Protein AF-A0A9N9I773-F1 (afdb_monomer)

pLDDT: mean 95.87, std 3.35, range [78.06, 98.38]

Radius of gyration: 12.54 Å; Cα contacts (8 Å, |Δi|>4): 61; chains: 1; bounding box: 32×21×34 Å

Structure (mmCIF, N/CA/C/O backbone):
data_AF-A0A9N9I773-F1
#
_entry.id   AF-A0A9N9I773-F1
#
loop_
_atom_site.group_PDB
_atom_site.id
_atom_site.type_symbol
_atom_site.label_atom_id
_atom_site.label_alt_id
_atom_site.label_comp_id
_atom_site.label_asym_id
_atom_site.label_entity_id
_atom_site.label_seq_id
_atom_site.pdbx_PDB_ins_code
_atom_site.Cartn_x
_atom_site.Cartn_y
_atom_site.Cartn_z
_atom_site.occupancy
_atom_site.B_iso_or_equiv
_atom_site.auth_seq_id
_atom_site.auth_comp_id
_atom_site.auth_asym_id
_atom_site.auth_atom_id
_atom_site.pdbx_PDB_model_num
ATOM 1 N N . THR A 1 1 ? 12.219 2.026 -3.912 1.00 93.94 1 THR A N 1
ATOM 2 C CA . THR A 1 1 ? 11.418 0.922 -4.476 1.00 93.94 1 THR A CA 1
ATOM 3 C C . THR A 1 1 ? 9.969 1.146 -4.094 1.00 93.94 1 THR A C 1
ATOM 5 O O . THR A 1 1 ? 9.737 2.014 -3.251 1.00 93.94 1 THR A O 1
ATOM 8 N N . LEU A 1 2 ? 9.002 0.439 -4.682 1.00 96.19 2 LEU A N 1
ATOM 9 C CA . LEU A 1 2 ? 7.595 0.594 -4.295 1.00 96.19 2 LEU A CA 1
ATOM 10 C C . LEU A 1 2 ? 7.418 0.378 -2.789 1.00 96.19 2 LEU A C 1
ATOM 12 O O . LEU A 1 2 ? 6.803 1.210 -2.125 1.00 96.19 2 LEU A O 1
ATOM 16 N N . ALA A 1 3 ? 8.063 -0.644 -2.216 1.00 96.69 3 ALA A N 1
ATOM 17 C CA . ALA A 1 3 ? 8.027 -0.884 -0.777 1.00 96.69 3 ALA A CA 1
ATOM 18 C C . ALA A 1 3 ? 8.504 0.325 0.045 1.00 96.69 3 ALA A C 1
ATOM 20 O O . ALA A 1 3 ? 7.946 0.598 1.100 1.00 96.69 3 ALA A O 1
ATOM 21 N N . ALA A 1 4 ? 9.516 1.068 -0.414 1.00 97.12 4 ALA A N 1
ATOM 22 C CA . ALA A 1 4 ? 9.965 2.281 0.272 1.00 97.12 4 ALA A CA 1
ATOM 23 C C . ALA A 1 4 ? 8.922 3.411 0.197 1.00 97.12 4 ALA A C 1
ATOM 25 O O . ALA A 1 4 ? 8.649 4.045 1.212 1.00 97.12 4 ALA A O 1
ATOM 26 N N . SER A 1 5 ? 8.305 3.622 -0.970 1.00 95.62 5 SER A N 1
ATOM 27 C CA . SER A 1 5 ? 7.263 4.642 -1.163 1.00 95.62 5 SER A CA 1
ATOM 28 C C . SER A 1 5 ? 6.039 4.386 -0.275 1.00 95.62 5 SER A C 1
ATOM 30 O O . SER A 1 5 ? 5.556 5.298 0.396 1.00 95.62 5 SER A O 1
ATOM 32 N N . PHE A 1 6 ? 5.596 3.130 -0.195 1.00 96.62 6 PHE A N 1
ATOM 33 C CA . PHE A 1 6 ? 4.455 2.719 0.625 1.00 96.62 6 PHE A CA 1
ATOM 34 C C . PHE A 1 6 ? 4.746 2.649 2.132 1.00 96.62 6 PHE A C 1
ATOM 36 O O . PHE A 1 6 ? 3.812 2.587 2.920 1.00 96.62 6 PHE A O 1
ATOM 43 N N . LYS A 1 7 ? 6.015 2.670 2.564 1.00 96.50 7 LYS A N 1
ATOM 44 C CA . LYS A 1 7 ? 6.392 2.704 3.993 1.00 96.50 7 LYS A CA 1
ATOM 45 C C . LYS A 1 7 ? 6.320 4.106 4.605 1.00 96.50 7 LYS A C 1
ATOM 47 O O . LYS A 1 7 ? 6.553 4.237 5.806 1.00 96.50 7 LYS A O 1
ATOM 52 N N . THR A 1 8 ? 6.050 5.140 3.810 1.00 97.25 8 THR A N 1
ATOM 53 C CA . THR A 1 8 ? 5.916 6.510 4.317 1.00 97.25 8 THR A CA 1
ATOM 54 C C . THR A 1 8 ? 4.679 6.628 5.209 1.00 97.25 8 THR A C 1
ATOM 56 O O . THR A 1 8 ? 3.617 6.094 4.893 1.00 97.25 8 THR A O 1
ATOM 59 N N . THR A 1 9 ? 4.816 7.316 6.346 1.00 96.50 9 THR A N 1
ATOM 60 C CA . THR A 1 9 ? 3.755 7.401 7.363 1.00 96.50 9 THR A CA 1
ATOM 61 C C . THR A 1 9 ? 2.460 7.980 6.803 1.00 96.50 9 THR A C 1
ATOM 63 O O . THR A 1 9 ? 1.395 7.435 7.065 1.00 96.50 9 THR A O 1
ATOM 66 N N . SER A 1 10 ? 2.550 9.035 5.990 1.00 96.94 10 SER A N 1
ATOM 67 C CA . SER A 1 10 ? 1.385 9.666 5.365 1.00 96.94 10 SER A CA 1
ATOM 68 C C . SER A 1 10 ? 0.637 8.713 4.432 1.00 96.94 10 SER A C 1
ATOM 70 O O . SER A 1 10 ? -0.586 8.643 4.486 1.00 96.94 10 SER A O 1
ATOM 72 N N . VAL A 1 11 ? 1.353 7.932 3.615 1.00 96.50 11 VAL A N 1
ATOM 73 C CA . VAL A 1 11 ? 0.736 6.947 2.713 1.00 96.50 11 VAL A CA 1
ATOM 74 C C . VAL A 1 11 ? 0.085 5.818 3.505 1.00 96.50 11 VAL A C 1
ATOM 76 O O . VAL A 1 11 ? -1.047 5.446 3.206 1.00 96.50 11 VAL A O 1
ATOM 79 N N . LEU A 1 12 ? 0.755 5.299 4.539 1.00 97.31 12 LEU A N 1
ATOM 80 C CA . LEU A 1 12 ? 0.178 4.263 5.400 1.00 97.31 12 LEU A CA 1
ATOM 81 C C . LEU A 1 12 ? -1.094 4.748 6.104 1.00 97.31 12 LEU A C 1
ATOM 83 O O . LEU A 1 12 ? -2.066 4.004 6.143 1.00 97.31 1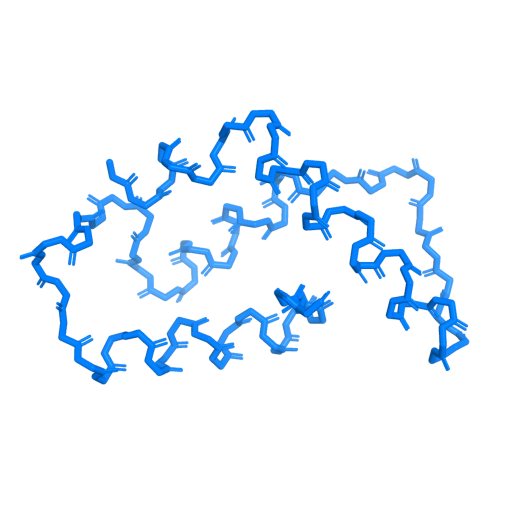2 LEU A O 1
ATOM 87 N N . GLN A 1 13 ? -1.110 5.989 6.598 1.00 96.56 13 GLN A N 1
ATOM 88 C CA . GLN A 1 13 ? -2.285 6.587 7.241 1.00 96.56 13 GLN A CA 1
ATOM 89 C C . GLN A 1 13 ? -3.467 6.726 6.277 1.00 96.56 13 GLN A C 1
ATOM 91 O O . GLN A 1 13 ? -4.588 6.381 6.641 1.00 96.56 13 GLN A O 1
ATOM 96 N N . ILE A 1 14 ? -3.225 7.191 5.046 1.00 96.81 14 ILE A N 1
ATOM 97 C CA . ILE A 1 14 ? -4.273 7.288 4.018 1.00 96.81 14 ILE A CA 1
ATOM 98 C C . ILE A 1 14 ? -4.835 5.897 3.711 1.00 96.81 14 ILE A C 1
ATOM 100 O O . ILE A 1 14 ? -6.042 5.691 3.780 1.00 96.81 14 ILE A O 1
ATOM 104 N N . ILE A 1 15 ? -3.963 4.920 3.449 1.00 97.06 15 ILE A N 1
ATOM 105 C CA . ILE A 1 15 ? -4.382 3.546 3.146 1.00 97.06 15 ILE A CA 1
ATOM 106 C C . ILE A 1 15 ? -5.171 2.936 4.310 1.00 97.06 15 ILE A C 1
ATOM 108 O O . ILE A 1 15 ? -6.173 2.263 4.083 1.00 97.06 15 ILE A O 1
ATOM 112 N N . GLU A 1 16 ? -4.748 3.166 5.552 1.00 96.25 16 GLU A N 1
ATOM 113 C CA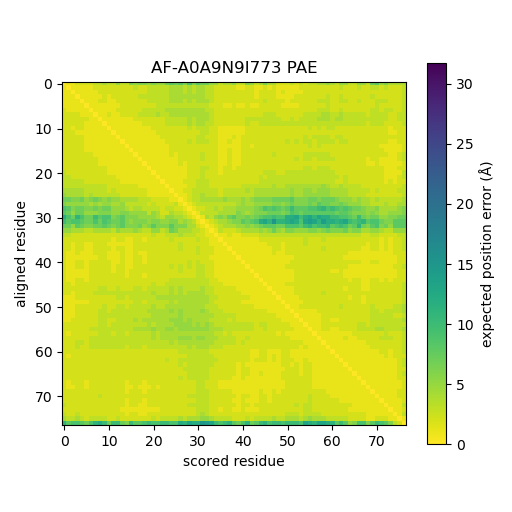 . GLU A 1 16 ? -5.441 2.656 6.734 1.00 96.25 16 GLU A CA 1
ATOM 114 C C . GLU A 1 16 ? -6.832 3.272 6.903 1.00 96.25 16 GLU A C 1
ATOM 116 O O . GLU A 1 16 ? -7.794 2.551 7.169 1.00 96.25 16 GLU A O 1
ATOM 121 N N . ASN A 1 17 ? -6.959 4.586 6.712 1.00 96.06 17 ASN A N 1
ATOM 122 C CA . ASN A 1 17 ? -8.243 5.283 6.781 1.00 96.06 17 ASN A CA 1
ATOM 123 C C . ASN A 1 17 ? -9.205 4.796 5.693 1.00 96.06 17 ASN A C 1
ATOM 125 O O . ASN A 1 17 ? -10.379 4.535 5.969 1.00 96.06 17 ASN A O 1
ATOM 129 N N . ASN A 1 18 ? -8.696 4.610 4.478 1.00 96.50 18 ASN A N 1
ATOM 130 C CA . ASN A 1 18 ? -9.478 4.102 3.359 1.00 96.50 18 ASN A CA 1
ATOM 131 C C . ASN A 1 18 ? -9.909 2.654 3.597 1.00 96.50 18 ASN A C 1
ATOM 133 O O . ASN A 1 18 ? -11.073 2.318 3.394 1.00 96.50 18 ASN A O 1
ATOM 137 N N . TYR A 1 19 ? -9.001 1.812 4.097 1.00 96.69 19 TYR A N 1
ATOM 138 C CA . TYR A 1 19 ? -9.300 0.429 4.464 1.00 96.69 19 TYR A CA 1
ATOM 139 C C . TYR A 1 19 ? -10.391 0.357 5.538 1.00 96.69 19 TYR A C 1
ATOM 141 O O . TYR A 1 19 ? -11.356 -0.390 5.394 1.00 96.69 19 TYR A O 1
ATOM 149 N N . LYS A 1 20 ? -10.291 1.182 6.588 1.00 94.94 20 LYS A N 1
ATOM 150 C CA . LYS A 1 20 ? -11.306 1.256 7.649 1.00 94.94 20 LYS A CA 1
ATOM 151 C C . LYS A 1 20 ? -12.661 1.712 7.116 1.00 94.94 20 LYS A C 1
ATOM 153 O O . LYS A 1 20 ? -13.679 1.110 7.448 1.00 94.94 20 LYS A O 1
ATOM 158 N N . THR A 1 21 ? -12.669 2.733 6.262 1.00 95.25 21 THR A N 1
ATOM 159 C CA . THR A 1 21 ? -13.887 3.232 5.607 1.00 95.25 21 THR A CA 1
ATOM 160 C C . THR A 1 21 ? -14.525 2.156 4.732 1.00 95.25 21 THR A C 1
ATOM 162 O O . THR A 1 21 ? -15.734 1.936 4.811 1.00 95.25 21 THR A O 1
ATOM 165 N N . PHE A 1 22 ? -13.719 1.439 3.945 1.00 95.50 22 PHE A N 1
ATOM 166 C CA . PHE A 1 22 ? -14.194 0.343 3.111 1.00 95.50 22 PHE A CA 1
ATOM 167 C C . PHE A 1 22 ? -14.803 -0.775 3.958 1.00 95.50 22 PHE A C 1
ATOM 169 O O . PHE A 1 22 ? -15.924 -1.198 3.687 1.00 95.50 22 PHE A O 1
ATOM 176 N N . CYS A 1 23 ? -14.110 -1.217 5.009 1.00 94.69 23 CYS A N 1
ATOM 177 C CA . CYS A 1 23 ? -14.627 -2.253 5.895 1.00 94.69 23 CYS A CA 1
ATOM 178 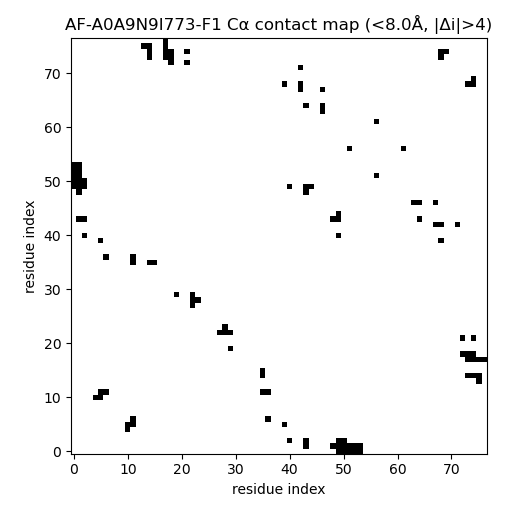C C . CYS A 1 23 ? -15.937 -1.830 6.573 1.00 94.69 23 CYS A C 1
ATOM 180 O O . CYS A 1 23 ? -16.884 -2.605 6.568 1.00 94.69 23 CYS A O 1
ATOM 182 N N . SER A 1 24 ? -16.026 -0.589 7.062 1.00 94.38 24 SER A N 1
ATOM 183 C CA . SER A 1 24 ? -17.257 -0.030 7.641 1.00 94.38 24 SER A CA 1
ATOM 184 C C . SER A 1 24 ? -18.421 -0.018 6.641 1.00 94.38 24 SER A C 1
ATOM 186 O O . SER A 1 24 ? -19.537 -0.392 6.977 1.00 94.38 24 SER A O 1
ATOM 188 N N . THR A 1 25 ? -18.154 0.350 5.385 1.00 94.12 25 THR A N 1
ATOM 189 C CA . THR A 1 25 ? -19.178 0.414 4.324 1.00 94.12 25 THR A CA 1
ATOM 190 C C . THR A 1 25 ? -19.670 -0.967 3.881 1.00 94.12 25 THR A C 1
ATOM 192 O O . THR A 1 25 ? -20.786 -1.089 3.389 1.00 94.12 25 THR A O 1
ATOM 195 N N . ASN A 1 26 ? -18.840 -2.002 4.029 1.00 95.44 26 ASN A N 1
ATOM 196 C CA . ASN A 1 26 ? -19.138 -3.370 3.597 1.00 95.44 26 ASN A CA 1
ATOM 197 C C . ASN A 1 26 ? -19.452 -4.307 4.777 1.00 95.44 26 ASN A C 1
ATOM 199 O O . ASN A 1 26 ? -19.343 -5.524 4.626 1.00 95.44 26 ASN A O 1
ATOM 203 N N . ASP A 1 27 ? -19.775 -3.755 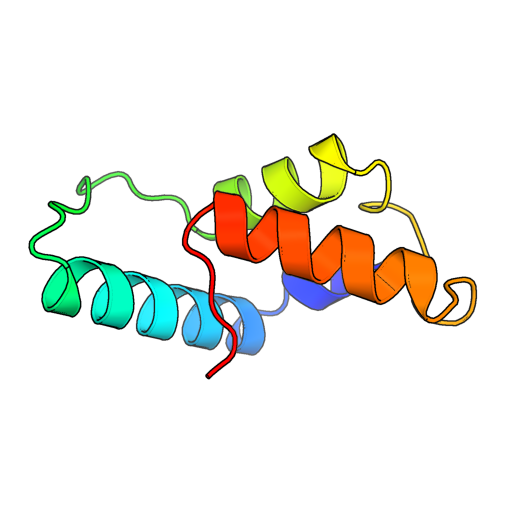5.954 1.00 94.75 27 ASP A N 1
ATOM 204 C CA . ASP A 1 27 ? -20.071 -4.505 7.184 1.00 94.75 27 ASP A CA 1
ATOM 205 C C . ASP A 1 27 ? -18.986 -5.541 7.554 1.00 94.75 27 ASP A C 1
ATOM 207 O O . ASP A 1 27 ? -19.253 -6.609 8.110 1.00 94.75 27 ASP A O 1
ATOM 211 N N . MET A 1 28 ? -17.723 -5.230 7.243 1.00 93.19 28 MET A N 1
ATOM 212 C CA . MET A 1 28 ? -16.577 -6.077 7.560 1.00 93.19 28 MET A CA 1
ATOM 213 C C . MET A 1 28 ? -15.991 -5.703 8.918 1.00 93.19 28 MET A C 1
ATOM 215 O O . MET A 1 28 ? -15.597 -4.560 9.159 1.00 93.19 28 MET A O 1
ATOM 219 N N . MET A 1 29 ? -15.838 -6.700 9.785 1.00 90.19 29 MET A N 1
ATOM 220 C CA . MET A 1 29 ? -15.140 -6.524 11.053 1.00 90.19 29 MET A CA 1
ATOM 221 C C . MET A 1 29 ? -13.633 -6.362 10.816 1.00 90.19 29 MET A C 1
ATOM 223 O O . MET A 1 29 ? -13.023 -7.110 10.050 1.00 90.19 29 MET A O 1
ATOM 227 N N . ILE A 1 30 ? -13.030 -5.378 11.481 1.00 89.25 30 ILE A N 1
ATOM 228 C CA . ILE A 1 30 ? -11.584 -5.159 11.464 1.00 89.25 30 ILE A CA 1
ATOM 229 C C . ILE A 1 30 ? -10.999 -5.794 12.719 1.00 89.25 30 ILE A C 1
ATOM 231 O O . ILE A 1 30 ? -11.480 -5.543 13.819 1.00 89.25 30 ILE A O 1
ATOM 235 N N . GLU A 1 31 ? -9.962 -6.609 12.553 1.00 87.88 31 GLU A N 1
ATOM 236 C CA . GLU A 1 31 ? -9.215 -7.164 13.680 1.00 87.88 31 GLU A CA 1
ATOM 237 C C . GLU A 1 31 ? -8.441 -6.057 14.412 1.00 87.88 31 GLU A C 1
ATOM 239 O O . GLU A 1 31 ? -7.756 -5.250 13.778 1.00 87.88 31 GLU A O 1
ATOM 244 N N . ASP A 1 32 ? -8.475 -6.062 15.748 1.00 82.75 32 ASP A N 1
ATOM 245 C CA . ASP A 1 32 ? -7.741 -5.099 16.592 1.00 82.75 32 ASP A CA 1
ATOM 246 C C . ASP A 1 32 ? -6.218 -5.137 16.364 1.00 82.75 32 ASP A C 1
ATOM 248 O O . ASP A 1 32 ? -5.495 -4.190 16.671 1.00 82.75 32 ASP A O 1
ATOM 252 N N . THR A 1 33 ? -5.717 -6.235 15.803 1.00 89.12 33 THR A N 1
ATOM 253 C CA . THR A 1 33 ? -4.303 -6.482 15.504 1.00 89.12 33 THR A CA 1
ATOM 254 C C . THR A 1 33 ? -3.906 -6.097 14.074 1.00 89.12 33 THR A C 1
ATOM 256 O O . THR A 1 33 ? -2.791 -6.420 13.647 1.00 89.12 33 THR A O 1
ATOM 259 N N . LEU A 1 34 ? -4.776 -5.409 13.318 1.00 90.81 34 LEU A N 1
ATOM 260 C CA . LEU A 1 34 ? -4.510 -5.023 11.930 1.00 90.81 34 LEU A CA 1
ATOM 261 C C . LEU 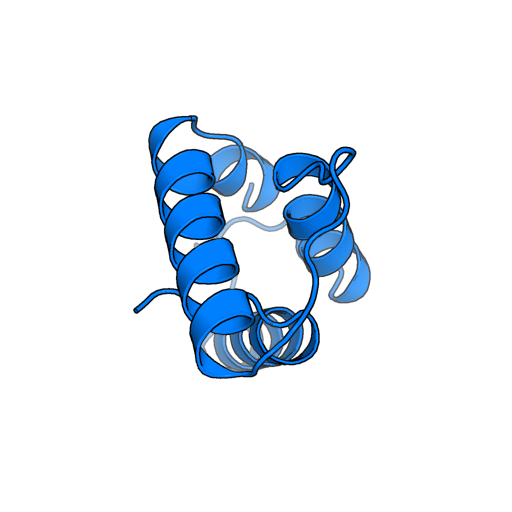A 1 34 ? -3.177 -4.270 11.800 1.00 90.81 34 LEU A C 1
ATOM 263 O O . LEU A 1 34 ? -3.012 -3.142 12.259 1.00 90.81 34 LEU A O 1
ATOM 267 N N . ASN A 1 35 ? -2.245 -4.862 11.055 1.00 95.75 35 ASN A N 1
ATOM 268 C CA . ASN A 1 35 ? -1.005 -4.210 10.656 1.00 95.75 35 ASN A CA 1
ATOM 269 C C . ASN A 1 35 ? -1.075 -3.823 9.175 1.00 95.75 35 ASN A C 1
ATOM 271 O O . ASN A 1 35 ? -0.697 -4.599 8.291 1.00 95.75 35 ASN A O 1
ATOM 275 N N . ILE A 1 36 ? -1.548 -2.603 8.901 1.00 96.38 36 ILE A N 1
ATOM 276 C CA . ILE A 1 36 ? -1.741 -2.120 7.526 1.00 96.38 36 ILE A CA 1
ATOM 277 C C . ILE A 1 36 ? -0.439 -2.128 6.716 1.00 96.38 36 ILE A C 1
ATOM 279 O O . ILE A 1 36 ? -0.431 -2.479 5.539 1.00 96.38 36 ILE A O 1
ATOM 283 N N . LYS A 1 37 ? 0.693 -1.833 7.366 1.00 97.44 37 LYS A N 1
ATOM 284 C CA . LYS A 1 37 ? 2.017 -1.869 6.742 1.00 97.44 37 LYS A CA 1
ATOM 285 C C . LYS A 1 37 ? 2.362 -3.280 6.277 1.00 97.44 37 LYS A C 1
ATOM 287 O O . LYS A 1 37 ? 2.793 -3.447 5.140 1.00 97.44 37 LYS A O 1
ATOM 292 N N . ALA A 1 38 ? 2.175 -4.288 7.127 1.00 97.31 38 ALA A N 1
ATOM 293 C CA . ALA A 1 38 ? 2.428 -5.679 6.757 1.00 97.31 38 ALA A CA 1
ATOM 294 C C . ALA A 1 38 ? 1.523 -6.121 5.598 1.00 97.31 38 ALA A C 1
ATOM 296 O O . ALA A 1 38 ? 2.010 -6.742 4.654 1.00 97.31 38 ALA A O 1
ATOM 297 N N . LYS A 1 39 ? 0.244 -5.723 5.626 1.00 97.19 39 LYS A N 1
ATOM 298 C CA . LYS A 1 39 ? -0.725 -6.024 4.565 1.00 97.19 39 LYS A CA 1
ATOM 299 C C . LYS A 1 39 ? -0.350 -5.390 3.220 1.00 97.19 39 LYS A C 1
ATOM 301 O O . LYS A 1 39 ? -0.384 -6.059 2.196 1.00 97.19 39 LYS A O 1
ATOM 306 N N . VAL A 1 40 ? 0.068 -4.124 3.202 1.00 97.88 40 VAL A N 1
ATOM 307 C CA . VAL A 1 40 ? 0.539 -3.469 1.967 1.00 97.88 40 VAL A CA 1
ATOM 308 C C . VAL A 1 40 ? 1.787 -4.166 1.421 1.00 97.88 40 VAL A C 1
ATOM 310 O O . VAL A 1 40 ? 1.874 -4.436 0.225 1.00 97.88 40 VAL A O 1
ATOM 313 N N . ILE A 1 41 ? 2.751 -4.499 2.284 1.00 97.81 41 ILE A N 1
ATOM 314 C CA . ILE A 1 41 ? 3.981 -5.176 1.854 1.00 97.81 41 ILE A CA 1
ATOM 315 C C . ILE A 1 41 ? 3.695 -6.579 1.306 1.00 97.81 41 ILE A C 1
ATOM 317 O O . ILE A 1 41 ? 4.293 -6.940 0.292 1.00 97.81 41 ILE A O 1
ATOM 321 N N . SER A 1 42 ? 2.772 -7.339 1.902 1.00 97.88 42 SER A N 1
ATOM 322 C CA . SER A 1 42 ? 2.416 -8.669 1.393 1.00 97.88 42 SER A CA 1
ATOM 323 C C . SER A 1 42 ? 1.772 -8.605 0.004 1.00 97.88 42 SER A C 1
ATOM 325 O O . SER A 1 42 ? 2.089 -9.438 -0.844 1.00 97.88 42 SER A O 1
ATOM 327 N N . VAL A 1 43 ? 0.959 -7.579 -0.279 1.00 98.19 43 VAL A N 1
ATOM 328 C CA . VAL A 1 43 ? 0.414 -7.330 -1.626 1.00 98.19 43 VAL A CA 1
ATOM 329 C C . VAL A 1 43 ? 1.529 -7.019 -2.626 1.00 98.19 43 VAL A C 1
ATOM 331 O O . VAL A 1 43 ? 1.569 -7.599 -3.706 1.00 98.19 43 VAL A O 1
ATOM 334 N N . LEU A 1 44 ? 2.487 -6.156 -2.274 1.00 97.88 44 LEU A N 1
ATOM 335 C CA . LEU A 1 44 ? 3.619 -5.856 -3.163 1.00 97.88 44 LEU A CA 1
ATOM 336 C C . LEU A 1 44 ? 4.492 -7.090 -3.445 1.00 97.88 44 LEU A C 1
ATOM 338 O O . LEU A 1 44 ? 5.044 -7.225 -4.540 1.00 97.88 44 LEU A O 1
ATOM 342 N N . GLN A 1 45 ? 4.644 -7.970 -2.454 1.00 97.75 45 GLN A N 1
ATOM 343 C CA . GLN A 1 45 ? 5.384 -9.224 -2.587 1.00 97.75 45 GLN A CA 1
ATOM 344 C C . GLN A 1 45 ? 4.635 -10.236 -3.458 1.00 97.75 45 GLN A C 1
ATOM 346 O O . GLN A 1 45 ? 5.269 -10.872 -4.295 1.00 97.75 45 GLN A O 1
ATOM 351 N N . SER A 1 46 ? 3.307 -10.345 -3.337 1.00 97.81 46 SER A N 1
ATOM 352 C CA . SER A 1 46 ? 2.513 -11.305 -4.122 1.00 97.81 46 SER A CA 1
ATOM 353 C C . SER A 1 4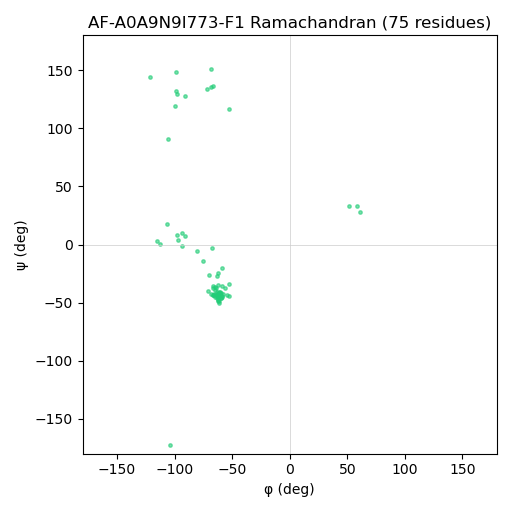6 ? 2.558 -11.033 -5.629 1.00 97.81 46 SER A C 1
ATOM 355 O O . SER A 1 46 ? 2.464 -11.964 -6.429 1.00 97.81 46 SER A O 1
ATOM 357 N N . VAL A 1 47 ? 2.769 -9.775 -6.031 1.00 97.25 47 VAL A N 1
ATOM 358 C CA . VAL A 1 47 ? 2.958 -9.388 -7.440 1.00 97.25 47 VAL A CA 1
ATOM 359 C C . VAL A 1 47 ? 4.424 -9.248 -7.860 1.00 97.25 47 VAL A C 1
ATOM 361 O O . VAL A 1 47 ? 4.682 -8.899 -9.010 1.00 97.25 47 VAL A O 1
ATOM 364 N N . ASN A 1 48 ? 5.381 -9.555 -6.974 1.00 97.19 48 ASN A N 1
ATOM 365 C CA . ASN A 1 48 ? 6.829 -9.413 -7.189 1.00 97.19 48 ASN A CA 1
ATOM 366 C C . ASN A 1 48 ? 7.291 -7.980 -7.520 1.00 97.19 48 ASN A C 1
ATOM 368 O O . ASN A 1 48 ? 8.259 -7.790 -8.253 1.00 97.19 48 ASN A O 1
ATOM 372 N N . MET A 1 49 ? 6.629 -6.956 -6.970 1.00 97.62 49 MET A N 1
ATOM 373 C CA . MET A 1 49 ? 6.950 -5.546 -7.255 1.00 97.62 49 MET A CA 1
ATOM 374 C C . MET A 1 49 ? 7.467 -4.762 -6.044 1.00 97.62 49 MET A C 1
ATOM 376 O O . MET A 1 49 ? 7.749 -3.569 -6.161 1.00 97.62 49 MET A O 1
ATOM 380 N N . ALA A 1 50 ? 7.645 -5.404 -4.884 1.00 97.56 50 ALA A N 1
ATOM 381 C CA . ALA A 1 50 ? 8.144 -4.750 -3.670 1.00 97.56 50 ALA A CA 1
ATOM 382 C C . ALA A 1 50 ? 9.466 -3.988 -3.897 1.00 97.56 50 ALA A C 1
ATOM 384 O O . ALA A 1 50 ? 9.589 -2.825 -3.500 1.00 97.56 50 ALA A O 1
ATOM 385 N N . GLU A 1 51 ? 10.411 -4.606 -4.609 1.00 97.81 51 GLU A N 1
ATOM 386 C CA . GLU A 1 51 ? 11.729 -4.031 -4.908 1.00 97.81 51 GLU A CA 1
ATOM 387 C C . GLU A 1 51 ? 11.793 -3.283 -6.252 1.00 97.81 51 GLU A C 1
ATOM 389 O O . GLU A 1 51 ? 12.809 -2.662 -6.582 1.00 97.81 51 GLU A O 1
ATOM 394 N N . SER A 1 52 ? 10.694 -3.249 -7.009 1.00 97.69 52 SER A N 1
ATOM 395 C CA . SER A 1 52 ? 10.621 -2.511 -8.271 1.00 97.69 52 SER A CA 1
ATOM 396 C C . SER A 1 52 ? 10.680 -1.000 -8.041 1.00 97.69 52 SER A C 1
ATOM 398 O O . SER A 1 52 ? 10.286 -0.468 -6.997 1.00 97.69 52 SER A O 1
ATOM 400 N N . ARG A 1 53 ? 11.199 -0.265 -9.026 1.00 97.25 53 ARG A N 1
ATOM 401 C CA . ARG A 1 53 ? 11.129 1.204 -9.062 1.00 97.25 53 ARG A CA 1
ATOM 402 C C . ARG A 1 53 ? 9.980 1.590 -9.981 1.00 97.25 53 ARG A C 1
ATOM 404 O O . ARG A 1 53 ? 9.936 1.091 -11.094 1.00 97.25 53 ARG A O 1
ATOM 411 N N . ALA A 1 54 ? 9.112 2.503 -9.544 1.00 96.38 54 ALA A N 1
ATOM 412 C CA . ALA A 1 54 ? 7.962 2.950 -10.337 1.00 96.38 54 ALA A CA 1
ATOM 413 C C . ALA A 1 54 ? 8.357 3.425 -11.748 1.00 96.38 54 ALA A C 1
ATOM 415 O O . ALA A 1 54 ? 7.654 3.153 -12.705 1.00 96.38 54 ALA A O 1
ATOM 416 N N . SER A 1 55 ? 9.535 4.042 -11.900 1.00 97.50 55 SER A N 1
ATOM 417 C CA . SER A 1 55 ? 10.083 4.473 -13.196 1.00 97.50 55 SER A CA 1
ATOM 418 C C . SER A 1 55 ? 10.487 3.342 -14.154 1.00 97.50 55 SER A C 1
ATOM 420 O O . SER A 1 55 ? 10.967 3.619 -15.251 1.00 97.50 55 SER A O 1
ATOM 422 N N . LYS A 1 56 ? 10.378 2.079 -13.730 1.00 97.19 56 LYS A N 1
ATOM 423 C CA . LYS A 1 56 ? 10.656 0.877 -14.529 1.00 97.19 56 LYS A CA 1
ATOM 424 C C . LYS A 1 56 ? 9.403 0.049 -14.812 1.00 97.19 56 LYS A C 1
ATOM 426 O O . LYS A 1 56 ? 9.543 -0.992 -15.435 1.00 97.19 56 LYS A O 1
ATOM 431 N N . LEU A 1 57 ? 8.246 0.492 -14.328 1.00 97.19 57 LEU A N 1
ATOM 432 C CA . LEU A 1 57 ? 6.967 -0.173 -14.530 1.00 97.19 57 LEU A CA 1
ATOM 433 C C . LEU A 1 57 ? 6.211 0.499 -15.669 1.00 97.19 57 LEU A C 1
ATOM 435 O O . LEU A 1 57 ? 6.339 1.712 -15.872 1.00 97.19 57 LEU A O 1
ATOM 439 N N . ASP A 1 58 ? 5.425 -0.291 -16.382 1.00 98.00 58 ASP A N 1
ATOM 440 C CA . ASP A 1 58 ? 4.502 0.193 -17.400 1.00 98.00 58 ASP A CA 1
ATOM 441 C C . ASP A 1 58 ? 3.045 0.184 -16.904 1.00 98.00 58 ASP A C 1
ATOM 443 O O . ASP A 1 58 ? 2.758 -0.012 -15.721 1.00 98.00 58 ASP A O 1
ATOM 447 N N . ILE A 1 59 ? 2.108 0.467 -17.809 1.00 97.88 59 ILE A N 1
ATOM 448 C CA . ILE A 1 59 ? 0.681 0.531 -17.484 1.00 97.88 59 ILE A CA 1
ATOM 449 C C . ILE A 1 59 ? 0.155 -0.833 -17.021 1.00 97.88 59 ILE A C 1
ATOM 451 O O . ILE A 1 59 ? -0.606 -0.874 -16.054 1.00 97.88 59 ILE A O 1
ATOM 455 N N . ASP A 1 60 ? 0.565 -1.932 -17.654 1.00 98.06 60 ASP A N 1
ATOM 456 C CA . ASP A 1 60 ? 0.080 -3.274 -17.316 1.00 98.06 60 ASP A CA 1
ATOM 457 C C . ASP A 1 60 ? 0.549 -3.682 -15.917 1.00 98.06 60 ASP A C 1
ATOM 459 O O . ASP A 1 60 ? -0.224 -4.241 -15.128 1.00 98.06 60 ASP A O 1
ATOM 463 N N . ASP A 1 61 ? 1.779 -3.309 -15.560 1.00 98.00 61 ASP A N 1
ATOM 464 C CA . ASP A 1 61 ? 2.295 -3.474 -14.207 1.00 98.00 61 ASP A CA 1
ATOM 465 C C . ASP A 1 61 ? 1.445 -2.716 -13.174 1.00 98.00 61 ASP A C 1
ATOM 467 O O . ASP A 1 61 ? 1.076 -3.273 -12.132 1.00 98.00 61 ASP A O 1
ATOM 471 N N . PHE A 1 62 ? 1.092 -1.457 -13.455 1.00 97.69 62 PHE A N 1
ATOM 472 C CA . PHE A 1 62 ? 0.240 -0.665 -12.562 1.00 97.69 62 PHE A CA 1
ATOM 473 C C . PHE A 1 62 ? -1.189 -1.210 -12.475 1.00 97.69 62 PHE A C 1
ATOM 475 O O . PHE A 1 62 ? -1.771 -1.198 -11.387 1.00 97.69 62 PHE A O 1
ATOM 482 N N . LEU A 1 63 ? -1.750 -1.734 -13.568 1.00 98.12 63 LEU A N 1
ATOM 483 C CA . LEU A 1 63 ? -3.067 -2.376 -13.564 1.00 98.12 63 LEU A CA 1
ATOM 484 C C . LEU A 1 63 ? -3.060 -3.662 -12.731 1.00 98.12 63 LEU A C 1
ATOM 486 O O . LEU A 1 63 ? -3.965 -3.876 -11.920 1.00 98.12 63 LEU A O 1
ATOM 490 N N . LYS A 1 64 ? -2.015 -4.486 -12.858 1.00 98.06 64 LYS A N 1
ATOM 491 C CA . LYS A 1 64 ? -1.825 -5.684 -12.029 1.00 98.06 64 LYS A CA 1
ATOM 492 C C . LYS A 1 64 ? -1.683 -5.327 -10.551 1.00 98.06 64 LYS A C 1
ATOM 494 O O . LYS A 1 64 ? -2.274 -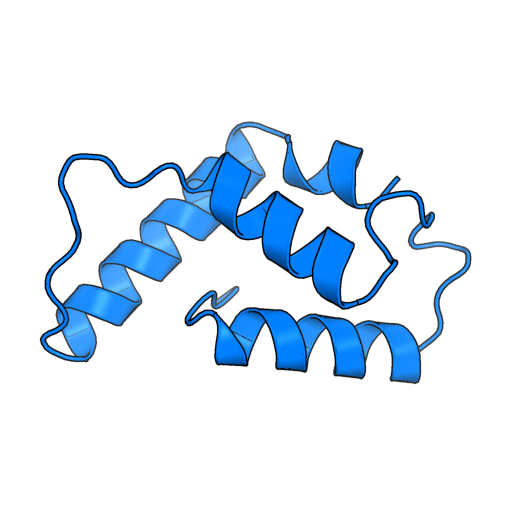5.990 -9.696 1.00 98.06 64 LYS A O 1
ATOM 499 N N . LEU A 1 65 ? -0.922 -4.277 -10.250 1.00 97.62 65 LEU A N 1
ATOM 500 C CA . LEU A 1 65 ? -0.742 -3.777 -8.893 1.00 97.62 65 LEU A CA 1
ATOM 501 C C . LEU A 1 65 ? -2.070 -3.295 -8.294 1.00 97.62 65 LEU A C 1
ATOM 503 O O . LEU A 1 65 ? -2.426 -3.698 -7.188 1.00 97.62 65 LEU A O 1
ATOM 507 N N . LEU A 1 66 ? -2.821 -2.478 -9.037 1.00 97.75 66 LEU A N 1
ATOM 508 C CA . LEU A 1 66 ? -4.137 -1.984 -8.631 1.00 97.75 66 LEU A CA 1
ATOM 509 C C . LEU A 1 66 ? -5.114 -3.137 -8.381 1.00 97.75 66 LEU A C 1
ATOM 511 O O . LEU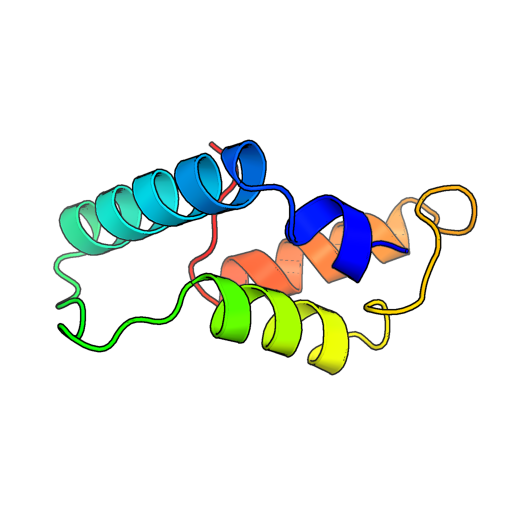 A 1 66 ? -5.804 -3.152 -7.363 1.00 97.75 66 LEU A O 1
ATOM 515 N N . TYR A 1 67 ? -5.139 -4.125 -9.276 1.00 98.00 67 TYR A N 1
ATOM 516 C CA . TYR A 1 67 ? -5.959 -5.318 -9.108 1.00 98.00 67 TYR A CA 1
ATOM 517 C C . TYR A 1 67 ? -5.603 -6.078 -7.823 1.00 98.00 67 TYR A C 1
ATOM 519 O O . TYR A 1 67 ? -6.497 -6.429 -7.055 1.00 98.00 67 TYR A O 1
ATOM 527 N N . ALA A 1 68 ? -4.312 -6.275 -7.539 1.00 98.31 68 ALA A N 1
ATOM 528 C CA . ALA A 1 68 ? -3.865 -6.952 -6.323 1.00 98.31 68 ALA A CA 1
ATOM 529 C C . ALA A 1 68 ? -4.229 -6.184 -5.038 1.00 98.31 68 ALA A C 1
ATOM 531 O O . ALA A 1 68 ? -4.621 -6.803 -4.049 1.00 98.31 68 ALA A O 1
ATOM 532 N N . PHE A 1 69 ? -4.158 -4.849 -5.053 1.00 98.38 69 PHE A N 1
ATOM 533 C CA . PHE A 1 69 ? -4.634 -4.025 -3.939 1.00 98.38 69 PHE A CA 1
ATOM 534 C C . PHE A 1 69 ? -6.149 -4.149 -3.737 1.00 98.38 69 PHE A C 1
ATOM 536 O O . PHE A 1 69 ? -6.585 -4.388 -2.609 1.00 98.38 69 PHE A O 1
ATOM 543 N N . ASN A 1 70 ? -6.938 -4.088 -4.814 1.00 97.00 70 ASN A N 1
ATOM 544 C CA . ASN A 1 70 ? -8.392 -4.251 -4.745 1.00 97.00 70 ASN A CA 1
ATOM 545 C C . ASN A 1 70 ? -8.790 -5.635 -4.202 1.00 97.00 70 ASN A C 1
ATOM 547 O O . ASN A 1 70 ? -9.668 -5.721 -3.353 1.00 97.00 70 ASN A O 1
ATOM 551 N N . GLN A 1 71 ? -8.106 -6.712 -4.611 1.00 97.38 71 GLN A N 1
ATOM 552 C CA . GLN A 1 71 ? -8.325 -8.065 -4.067 1.00 97.38 71 GLN A CA 1
ATOM 553 C C . GLN A 1 71 ? -8.011 -8.169 -2.564 1.00 97.38 71 GLN A C 1
ATOM 555 O O . GLN A 1 71 ? -8.552 -9.022 -1.866 1.00 97.38 71 GLN A O 1
ATOM 560 N N . ALA A 1 72 ? -7.147 -7.292 -2.048 1.00 96.62 72 ALA A N 1
ATOM 561 C CA . ALA A 1 72 ? -6.840 -7.189 -0.625 1.00 96.62 72 ALA A CA 1
ATOM 562 C C . ALA A 1 72 ? -7.747 -6.193 0.129 1.00 96.62 72 ALA A C 1
ATOM 564 O O . ALA A 1 72 ? -7.496 -5.941 1.315 1.00 96.62 72 ALA A O 1
ATOM 565 N N . ASN A 1 73 ? -8.784 -5.652 -0.527 1.00 96.00 73 ASN A N 1
ATOM 566 C CA . ASN A 1 73 ? -9.685 -4.605 -0.028 1.00 96.00 73 ASN A CA 1
ATOM 567 C C . ASN A 1 73 ? -8.972 -3.282 0.307 1.00 96.00 73 ASN A C 1
ATOM 569 O O . ASN A 1 73 ? -9.387 -2.544 1.199 1.00 96.00 73 ASN A O 1
ATOM 573 N N . ILE A 1 74 ? -7.859 -2.990 -0.371 1.00 97.06 74 ILE A N 1
ATOM 574 C CA . ILE A 1 74 ? -7.132 -1.726 -0.239 1.00 97.06 74 ILE A CA 1
ATOM 575 C C . ILE A 1 74 ? -7.506 -0.823 -1.414 1.00 97.06 74 ILE A C 1
ATOM 577 O O . ILE A 1 74 ? -7.216 -1.144 -2.564 1.00 97.06 74 ILE A O 1
ATOM 581 N N . HIS A 1 75 ? -8.091 0.333 -1.103 1.00 96.00 75 HIS A N 1
ATOM 582 C CA . HIS A 1 75 ? -8.525 1.325 -2.085 1.00 96.00 75 HIS A CA 1
ATOM 583 C C . HIS A 1 75 ? -7.842 2.680 -1.851 1.00 96.00 75 HIS A C 1
ATOM 585 O O . HIS A 1 75 ? -7.597 3.083 -0.714 1.00 96.00 75 HIS A O 1
ATOM 591 N N . PHE A 1 76 ? -7.530 3.394 -2.935 1.00 92.50 76 PHE A N 1
ATOM 592 C CA . PHE A 1 76 ? -6.809 4.680 -2.911 1.00 92.50 76 PHE A CA 1
ATOM 593 C C . PHE A 1 76 ? -7.723 5.918 -2.990 1.00 92.50 76 PHE A C 1
ATOM 595 O O . PHE A 1 76 ? -7.219 7.023 -3.173 1.00 92.50 76 PHE A O 1
ATOM 602 N N . CYS A 1 77 ? -9.043 5.723 -2.910 1.00 78.06 77 CYS A N 1
ATOM 603 C CA . CYS A 1 77 ? -10.080 6.754 -3.017 1.00 78.06 77 CYS A CA 1
ATOM 604 C C . CYS A 1 77 ? -10.330 7.511 -1.713 1.00 78.06 77 CYS A C 1
ATOM 606 O O . CYS A 1 77 ? -10.136 6.893 -0.644 1.00 78.06 77 CYS A O 1
#

Solvent-accessible surface area (backbone atoms only — not comparable to full-atom values): 4469 Å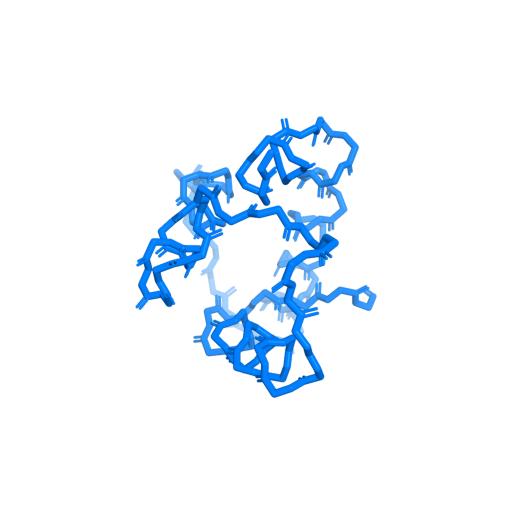² total; per-residue (Å²): 69,44,49,60,62,56,64,35,67,69,52,43,52,51,42,45,53,30,29,50,50,49,28,61,75,68,77,43,88,79,64,96,79,70,51,61,68,62,54,54,49,51,47,30,51,76,71,72,39,30,79,37,47,73,94,76,55,56,70,68,55,52,52,54,50,51,51,48,33,49,77,69,59,44,50,95,115

Mean predicted aligned error: 2.53 Å

Foldseek 3Di:
DVLVVCPDPVNLVLQVVQLVVLCVVVVHDDDPPDDSSVLLQVLCVVLVNNPPDPVPDDPVSVVSSQVSCVVSSGDND

Sequence (77 aa):
TLAASFKTTSVLQIIENNYKTFCSTNDMMIEDTLNIKAKVISVLQSVNMAESRASKLDIDDFLKLLYAFNQANIHFC

Secondary structure (DSSP, 8-state):
-HHHHHTSHHHHHHHHHHHHHHHHHTTPPPPTT--HHHHHHHHHHHTT-TT--GGG--HHHHHHHHHHHHHTT----

Organism: Funneliformis mosseae (NCBI:txid27381)

Nearest PDB structures (foldseek):
  2h1r-assembly2_B  TM=9.567E-01  e=2.900E-05  Plasmodium falciparum
  1zq9-assembly1_B  TM=9.818E-01  e=5.901E-05  Homo sapiens
  2h1r-assembly1_A  TM=9.596E-01  e=7.048E-05  Plasmodium falciparum
  1l3e-assembly1_B  TM=3.122E-01  e=8.693E+00  Homo sapiens